Protein AF-A0A9D8T4I6-F1 (afdb_monomer)

Sequence (131 aa):
MQDLEIYDCHIHLMPRNTEGPEIFRSKAKESGVSGGIIFSMPPETTVKWRGIEPMQWKDRVTNVLDFCSKLENFYPFLWIDPTLPNAVEQVEYAKNAGIKGFKVICNRYMPVEGLTAYRKMAELDMPLLFH

Nearest PDB structures (foldseek):
  8kdq-assembly1_A  TM=6.340E-01  e=5.758E-04  synthetic construct
  4ybr-assembly1_B  TM=4.139E-01  e=2.222E-02  Mycobacterium tuberculosis H37Rv
  7r8z-assembly1_A-2  TM=3.333E-01  e=1.473E-01  synthetic construct
  4yp7-assembly1_C-2  TM=3.789E-01  e=1.043E+00  Methanothermobacter thermautotrophicus str. Delta H
  5xq2-assembly1_A  TM=2.887E-01  e=3.844E+00  Thermus thermophilus HB27

pLDDT: mean 93.58, std 8.51, range [51.75, 98.81]

Mean predicted aligned error: 3.64 Å

Structure (mmCIF, N/CA/C/O backbone):
data_AF-A0A9D8T4I6-F1
#
_entry.id   AF-A0A9D8T4I6-F1
#
loop_
_atom_site.group_PDB
_atom_site.id
_atom_site.type_symbol
_atom_site.label_atom_id
_atom_site.label_alt_id
_atom_site.label_comp_id
_atom_site.label_asym_id
_atom_site.label_entity_id
_atom_site.label_seq_id
_atom_site.pdbx_PDB_ins_code
_atom_site.Cartn_x
_atom_site.Cartn_y
_atom_site.Cartn_z
_atom_site.occupancy
_atom_site.B_iso_or_equiv
_atom_site.auth_seq_id
_atom_site.auth_comp_id
_atom_site.auth_asym_id
_atom_site.auth_atom_id
_atom_site.pdbx_PDB_model_num
ATOM 1 N N . MET A 1 1 ? -29.830 -1.688 19.945 1.00 51.75 1 MET A N 1
ATOM 2 C CA . MET A 1 1 ? -29.224 -1.892 18.615 1.00 51.75 1 MET A CA 1
ATOM 3 C C . MET A 1 1 ? -27.730 -1.944 18.843 1.00 51.75 1 MET A C 1
ATOM 5 O O . MET A 1 1 ? -27.246 -1.074 19.549 1.00 51.75 1 MET A O 1
ATOM 9 N N . GLN A 1 2 ? -27.040 -2.989 18.386 1.00 55.25 2 GLN A N 1
ATOM 10 C CA . GLN A 1 2 ? -25.580 -2.923 18.291 1.00 55.25 2 GLN A CA 1
ATOM 11 C C . GLN A 1 2 ? -25.254 -1.874 17.231 1.00 55.25 2 GLN A C 1
ATOM 13 O O . GLN A 1 2 ? -25.853 -1.912 16.154 1.00 55.25 2 GLN A O 1
ATOM 18 N N . ASP A 1 3 ? -24.373 -0.933 17.558 1.00 71.75 3 ASP A N 1
ATOM 19 C CA . ASP A 1 3 ? -23.826 -0.021 16.561 1.00 71.75 3 ASP A CA 1
ATOM 20 C C . ASP A 1 3 ? -23.129 -0.869 15.491 1.00 71.75 3 ASP A C 1
ATOM 22 O O . ASP A 1 3 ? -22.324 -1.749 15.803 1.00 71.75 3 ASP A O 1
ATOM 26 N N . LEU A 1 4 ? -23.524 -0.683 14.233 1.00 80.38 4 LEU A N 1
ATOM 27 C CA .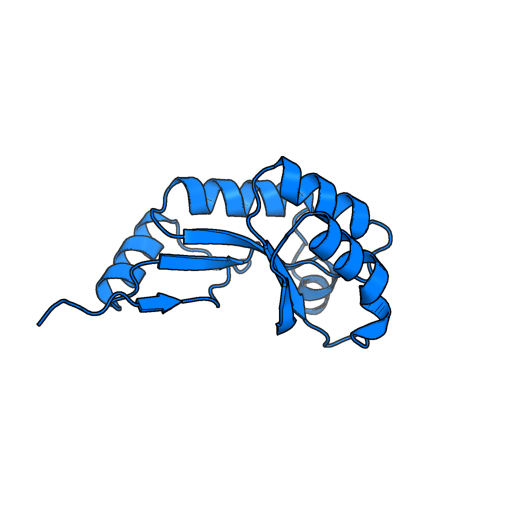 LEU A 1 4 ? -22.984 -1.449 13.119 1.00 80.38 4 LEU A CA 1
ATOM 28 C C . LEU A 1 4 ? -21.573 -0.928 12.833 1.00 80.38 4 LEU A C 1
ATOM 30 O O . LEU A 1 4 ? -21.412 0.243 12.498 1.00 80.38 4 LEU A O 1
ATOM 34 N N . GLU A 1 5 ? -20.554 -1.773 12.984 1.00 87.69 5 GLU A N 1
ATOM 35 C CA . GLU A 1 5 ? -19.180 -1.378 12.669 1.00 87.69 5 GLU A CA 1
ATOM 36 C C . GLU A 1 5 ? -19.012 -1.195 11.154 1.00 87.69 5 GLU A C 1
ATOM 38 O O . GLU A 1 5 ? -19.227 -2.129 10.377 1.00 87.69 5 GLU A O 1
ATOM 43 N N . ILE A 1 6 ? -18.616 0.007 10.726 1.00 95.31 6 ILE A N 1
ATOM 44 C CA . ILE A 1 6 ? -18.350 0.316 9.316 1.00 95.31 6 ILE A CA 1
ATOM 45 C C . ILE A 1 6 ? -16.844 0.252 9.067 1.00 95.31 6 ILE A C 1
ATOM 47 O O . ILE A 1 6 ? -16.068 0.924 9.745 1.00 95.31 6 ILE A O 1
ATOM 51 N N . TYR A 1 7 ? -16.436 -0.510 8.051 1.00 96.56 7 TYR A N 1
ATOM 52 C CA . TYR A 1 7 ? -15.054 -0.562 7.574 1.00 96.56 7 TYR A CA 1
ATOM 53 C C . TYR A 1 7 ? -14.962 0.032 6.168 1.00 96.56 7 TYR A C 1
ATOM 55 O O . TYR A 1 7 ? -15.617 -0.454 5.245 1.00 96.56 7 TYR A O 1
ATOM 63 N N . ASP A 1 8 ? -14.132 1.061 5.993 1.00 97.06 8 ASP A N 1
ATOM 64 C CA . ASP A 1 8 ? -13.905 1.694 4.691 1.00 97.06 8 ASP A CA 1
ATOM 65 C C . ASP A 1 8 ? -12.660 1.104 4.012 1.00 97.06 8 ASP A C 1
ATOM 67 O O . ASP A 1 8 ? -11.532 1.217 4.489 1.00 97.06 8 ASP A O 1
ATOM 71 N N . CYS A 1 9 ? -12.859 0.455 2.868 1.00 96.25 9 CYS A N 1
ATOM 72 C CA . CYS A 1 9 ? -11.789 -0.185 2.108 1.00 96.25 9 CYS A CA 1
ATOM 73 C C . CYS A 1 9 ? -11.052 0.756 1.134 1.00 96.25 9 CYS A C 1
ATOM 75 O O . CYS A 1 9 ? -10.235 0.275 0.346 1.00 96.25 9 CYS A O 1
ATOM 77 N N . HIS A 1 10 ? -11.331 2.067 1.144 1.00 97.06 10 HIS A N 1
ATOM 78 C CA . HIS A 1 10 ? -10.837 3.003 0.135 1.00 97.06 10 HIS A CA 1
ATOM 79 C C . HIS A 1 10 ? -10.426 4.376 0.704 1.00 97.06 10 HIS A C 1
ATOM 81 O O . HIS A 1 10 ? -10.982 5.411 0.338 1.00 97.06 10 HIS A O 1
ATOM 87 N N . ILE A 1 11 ? -9.360 4.412 1.508 1.00 96.75 11 ILE A N 1
ATOM 88 C CA . ILE A 1 11 ? -8.835 5.650 2.108 1.00 96.75 11 ILE A CA 1
ATOM 89 C C . ILE A 1 11 ? -7.460 5.985 1.522 1.00 96.75 11 ILE A C 1
ATOM 91 O O . ILE A 1 11 ? -6.582 5.128 1.449 1.00 96.75 11 ILE A O 1
ATOM 95 N N . H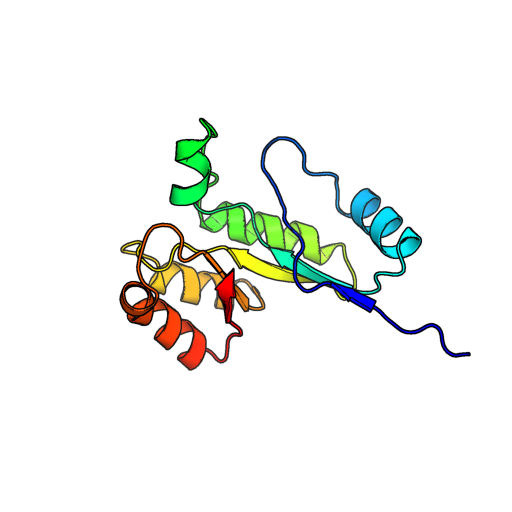IS A 1 12 ? -7.246 7.238 1.111 1.00 94.19 12 HIS A N 1
ATOM 96 C CA . HIS A 1 12 ? -5.990 7.680 0.489 1.00 94.19 12 HIS A CA 1
ATOM 97 C C . HIS A 1 12 ? -5.162 8.5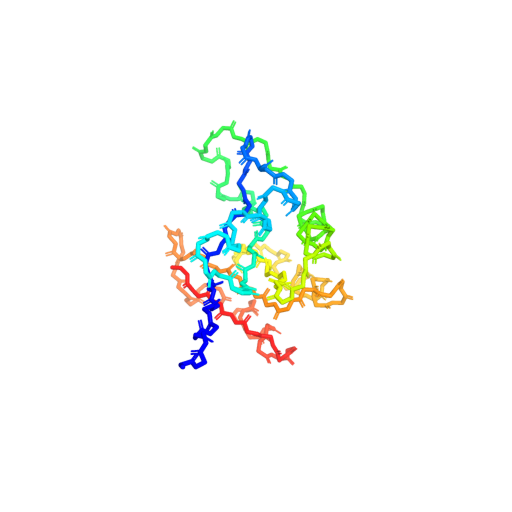77 1.400 1.00 94.19 12 HIS A C 1
ATOM 99 O O . HIS A 1 12 ? -5.652 9.597 1.882 1.00 94.19 12 HIS A O 1
ATOM 105 N N . LEU A 1 13 ? -3.867 8.281 1.499 1.00 93.25 13 LEU A N 1
ATOM 106 C CA . LEU A 1 13 ? -2.862 9.294 1.810 1.00 93.25 13 LEU A CA 1
ATOM 107 C C . LEU A 1 13 ? -2.472 10.022 0.519 1.00 93.25 13 LEU A C 1
ATOM 109 O O . LEU A 1 13 ? -2.122 9.392 -0.481 1.00 93.25 13 LEU A O 1
ATOM 113 N N . MET A 1 14 ? -2.528 11.356 0.533 1.00 89.12 14 MET A N 1
ATOM 114 C CA . MET A 1 14 ? -2.251 12.185 -0.643 1.00 89.12 14 MET A CA 1
ATOM 115 C C . MET A 1 14 ? -1.180 13.243 -0.356 1.00 89.12 14 MET A C 1
ATOM 117 O O . MET A 1 14 ? -1.185 13.858 0.716 1.00 89.12 14 MET A O 1
ATOM 121 N N . PRO A 1 15 ? -0.288 13.534 -1.324 1.00 82.94 15 PRO A N 1
ATOM 122 C CA . PRO A 1 15 ? 0.711 14.580 -1.154 1.00 82.94 15 PRO A CA 1
ATOM 123 C C . PRO A 1 15 ? 0.081 15.944 -0.833 1.00 82.94 15 PRO A C 1
ATOM 125 O O . PRO A 1 15 ? -1.010 16.262 -1.303 1.00 82.94 15 PRO A O 1
ATOM 128 N N . ARG A 1 16 ? 0.823 16.776 -0.092 1.00 75.25 16 ARG A N 1
ATOM 129 C CA . ARG A 1 16 ? 0.507 18.175 0.271 1.00 75.25 16 ARG A CA 1
ATOM 130 C C . ARG A 1 16 ? -0.638 18.400 1.268 1.00 75.25 16 ARG A C 1
ATOM 132 O O . ARG A 1 16 ? -0.628 19.456 1.878 1.00 75.25 16 ARG A O 1
ATOM 139 N N . ASN A 1 17 ? -1.543 17.442 1.490 1.00 68.62 17 ASN A N 1
ATOM 140 C CA . ASN A 1 17 ? -2.694 17.589 2.400 1.00 68.62 17 ASN A CA 1
ATOM 141 C C . ASN A 1 17 ? -2.962 16.313 3.224 1.00 68.62 17 ASN A C 1
ATOM 143 O O . ASN A 1 17 ? -4.073 15.789 3.221 1.00 68.62 17 ASN A O 1
ATOM 147 N N . THR A 1 18 ? -1.948 15.778 3.908 1.00 79.00 18 THR A N 1
ATOM 148 C CA . THR A 1 18 ? -2.148 14.634 4.815 1.00 79.00 18 THR A CA 1
ATOM 149 C C . THR A 1 18 ? -2.264 15.126 6.251 1.00 79.00 18 THR A C 1
ATOM 151 O O . THR A 1 18 ? -1.304 15.648 6.815 1.00 79.00 18 THR A O 1
ATOM 154 N N . GLU A 1 19 ? -3.447 14.962 6.835 1.00 90.19 19 GLU A N 1
ATOM 155 C CA . GLU A 1 19 ? -3.647 15.131 8.272 1.00 90.19 19 GLU A CA 1
ATOM 156 C C . GLU A 1 19 ? -2.938 14.008 9.034 1.00 90.19 19 GLU A C 1
ATOM 158 O O . GLU A 1 19 ? -2.789 12.899 8.524 1.00 90.19 19 GLU A O 1
ATOM 163 N N . GLY A 1 20 ? -2.493 14.285 10.261 1.00 94.25 20 GLY A N 1
ATOM 164 C CA . GLY A 1 20 ? -1.887 13.260 11.108 1.00 94.25 20 GLY A CA 1
ATOM 165 C C . GLY A 1 20 ? -2.893 12.171 11.522 1.00 94.25 20 GLY A C 1
ATOM 166 O O . GLY A 1 20 ? -4.101 12.422 11.532 1.00 94.25 20 GLY A O 1
ATOM 167 N N . PRO A 1 21 ? -2.412 10.982 11.926 1.00 95.94 21 PRO A N 1
ATOM 168 C CA . PRO A 1 21 ? -3.268 9.841 12.256 1.00 95.94 21 PRO A CA 1
ATOM 169 C C . PRO A 1 21 ? -4.263 10.132 13.387 1.00 95.94 21 PRO A C 1
ATOM 171 O O . PRO A 1 21 ? -5.395 9.672 13.317 1.00 95.94 21 PRO A O 1
ATOM 174 N N . GLU A 1 22 ? -3.915 10.966 14.370 1.00 95.88 22 GLU A N 1
ATOM 175 C CA . GLU A 1 22 ? -4.853 11.346 15.441 1.00 95.88 22 GLU A CA 1
ATOM 176 C C . GLU A 1 22 ? -6.057 12.148 14.927 1.00 95.88 22 GLU A C 1
ATOM 178 O O . GLU A 1 22 ? -7.198 11.893 15.314 1.00 95.88 22 GLU A O 1
ATOM 183 N N . ILE A 1 23 ? -5.820 13.093 14.009 1.00 96.44 23 ILE A N 1
ATOM 184 C CA . ILE A 1 23 ? -6.892 13.893 13.398 1.00 96.44 23 ILE A CA 1
ATOM 185 C C . ILE A 1 23 ? -7.769 12.986 12.533 1.00 96.44 23 ILE A C 1
ATOM 187 O O . ILE A 1 23 ? -8.996 13.029 12.633 1.00 96.44 23 ILE A O 1
ATOM 191 N N . PHE A 1 24 ? -7.139 12.121 11.732 1.00 96.62 24 PHE A N 1
ATOM 192 C CA . PHE A 1 24 ? -7.839 11.120 10.935 1.00 96.62 24 PHE A CA 1
ATOM 193 C C . PHE A 1 24 ? -8.719 10.214 11.810 1.00 96.62 24 PHE A C 1
ATOM 195 O O . PHE A 1 24 ? -9.897 10.035 11.510 1.00 96.62 24 PHE A O 1
ATOM 202 N N . ARG A 1 25 ? -8.186 9.702 12.928 1.00 95.94 25 ARG A N 1
ATOM 203 C CA . ARG A 1 25 ? -8.910 8.835 13.867 1.00 95.94 25 ARG A CA 1
ATOM 204 C C . ARG A 1 25 ? -10.146 9.518 14.446 1.00 95.94 25 ARG A C 1
ATOM 206 O O . ARG A 1 25 ? -11.194 8.878 14.527 1.00 95.94 25 ARG A O 1
ATOM 213 N N . SER A 1 26 ? -10.044 10.796 14.827 1.00 96.06 26 SER A N 1
ATOM 214 C CA . SER A 1 26 ? -11.199 11.563 15.321 1.00 96.06 26 SER A CA 1
ATOM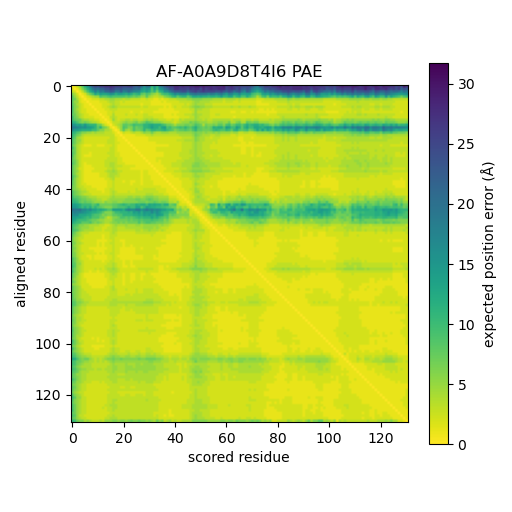 215 C C . SER A 1 26 ? -12.302 11.620 14.269 1.00 96.06 26 SER A C 1
ATOM 217 O O . SER A 1 26 ? -13.438 11.244 14.544 1.00 96.06 26 SER A O 1
ATOM 219 N N . LYS A 1 27 ? -11.950 11.985 13.031 1.00 95.88 27 LYS A N 1
ATOM 220 C CA . LYS A 1 27 ? -12.910 12.104 11.927 1.00 95.88 27 LYS A CA 1
ATOM 221 C C . LYS A 1 27 ? -13.521 10.772 11.510 1.00 95.88 27 LYS A C 1
ATOM 223 O O . LYS A 1 27 ? -14.717 10.718 11.232 1.00 95.88 27 LYS A O 1
ATOM 228 N N . ALA A 1 28 ? -12.725 9.702 11.478 1.00 95.44 28 ALA A N 1
ATOM 229 C CA . ALA A 1 28 ? -13.216 8.356 11.203 1.00 95.44 28 ALA A CA 1
ATOM 230 C C . ALA A 1 28 ? -14.274 7.957 12.242 1.00 95.44 28 ALA A C 1
ATOM 232 O O . ALA A 1 28 ? -15.389 7.592 11.873 1.00 95.44 28 ALA A O 1
ATOM 233 N N . LYS A 1 29 ? -13.974 8.158 13.533 1.00 94.25 29 LYS A N 1
ATOM 234 C CA . LYS A 1 29 ? -14.910 7.891 14.631 1.00 94.25 29 LYS A CA 1
ATOM 235 C C . LYS A 1 29 ? -16.182 8.740 14.538 1.00 94.25 29 LYS A C 1
ATOM 237 O O . LYS A 1 29 ? -17.275 8.203 14.681 1.00 94.25 29 LYS A O 1
ATOM 242 N N . GLU A 1 30 ? -16.054 10.043 14.288 1.00 95.50 30 GLU A N 1
ATOM 243 C CA . GLU A 1 30 ? -17.192 10.961 14.100 1.00 95.50 30 GLU A CA 1
ATOM 244 C C . GLU A 1 30 ? -18.081 10.557 12.914 1.00 95.50 30 GLU A C 1
ATOM 246 O O . GLU A 1 30 ? -19.289 10.776 12.944 1.00 95.50 30 GLU A O 1
ATOM 251 N N . SER A 1 31 ? -17.492 9.920 11.900 1.00 94.12 31 SER A N 1
ATOM 252 C CA . SER A 1 31 ? -18.192 9.418 10.713 1.00 94.12 31 SER A CA 1
ATOM 253 C C . SER A 1 31 ? -18.740 7.992 10.880 1.00 94.12 31 SER A C 1
ATOM 255 O O . SER A 1 31 ? -19.315 7.452 9.938 1.00 94.12 31 SER A O 1
ATOM 257 N N . GLY A 1 32 ? -18.549 7.358 12.044 1.00 94.62 32 GLY A N 1
ATOM 258 C CA . GLY A 1 32 ? -18.955 5.971 12.301 1.00 94.62 32 GLY A CA 1
ATOM 259 C C . GLY A 1 32 ? -18.064 4.905 11.650 1.00 94.62 32 GLY A C 1
ATOM 260 O O . GLY A 1 32 ? -18.448 3.741 11.618 1.00 94.62 32 GLY A O 1
ATOM 261 N N . VAL A 1 33 ? -16.887 5.277 11.135 1.00 96.31 33 VAL A N 1
ATOM 262 C CA . VAL A 1 33 ? -15.915 4.348 10.541 1.00 96.31 33 VAL A CA 1
ATOM 263 C C . VAL A 1 33 ? -15.018 3.779 11.641 1.00 96.31 33 VAL A C 1
ATOM 265 O O . VAL A 1 33 ? -14.236 4.500 12.263 1.00 96.31 33 VAL A O 1
ATOM 268 N N . SER A 1 34 ? -15.119 2.471 11.858 1.00 95.69 34 SER A N 1
ATOM 269 C CA . SER A 1 34 ? -14.410 1.727 12.906 1.00 95.69 34 SER A CA 1
ATOM 270 C C . SER A 1 34 ? -13.040 1.207 12.468 1.00 95.69 34 SER A C 1
ATOM 272 O O . SER A 1 34 ? -12.232 0.826 13.312 1.00 95.69 34 SER A O 1
ATOM 274 N N . GLY A 1 35 ? -12.773 1.173 11.163 1.00 97.06 35 GLY A N 1
ATOM 275 C CA . GLY A 1 35 ? -11.540 0.636 10.603 1.00 97.06 35 GLY A CA 1
ATOM 276 C C . GLY A 1 35 ? -11.524 0.710 9.084 1.00 97.06 35 GLY A C 1
ATOM 277 O O . GLY A 1 35 ? -12.426 1.276 8.459 1.00 97.06 35 GLY A O 1
ATOM 278 N N . GLY A 1 36 ? -10.500 0.130 8.465 1.00 97.62 36 GLY A N 1
ATOM 279 C CA . GLY A 1 36 ? -10.412 0.165 7.015 1.00 97.62 36 GLY A CA 1
ATOM 280 C C . GLY A 1 36 ? -9.050 -0.122 6.417 1.00 97.62 36 GLY A C 1
ATOM 281 O O . GLY A 1 36 ? -8.139 -0.640 7.060 1.00 97.62 36 GLY A O 1
ATOM 282 N N . ILE A 1 37 ? -8.923 0.242 5.148 1.00 98.50 37 ILE A N 1
ATOM 283 C CA . ILE A 1 37 ? -7.692 0.126 4.378 1.00 98.50 37 ILE A CA 1
ATOM 284 C C . ILE A 1 37 ? -7.188 1.527 4.064 1.00 98.50 37 ILE A C 1
ATOM 286 O O . ILE A 1 37 ? -7.889 2.318 3.434 1.00 98.50 37 ILE A O 1
ATOM 290 N N . ILE A 1 38 ? -5.949 1.802 4.462 1.00 98.31 38 ILE A N 1
ATOM 291 C CA . ILE A 1 38 ? -5.261 3.048 4.137 1.00 98.31 38 ILE A CA 1
ATOM 292 C C . ILE A 1 38 ? -4.226 2.753 3.062 1.00 98.31 38 ILE A C 1
ATOM 294 O O . ILE A 1 38 ? -3.292 1.971 3.259 1.00 98.31 38 ILE A O 1
ATOM 298 N N . PHE A 1 39 ? -4.395 3.389 1.909 1.00 98.12 39 PHE A N 1
ATOM 299 C CA . PHE A 1 39 ? -3.436 3.316 0.824 1.00 98.12 39 PHE A CA 1
ATOM 300 C C . PHE A 1 39 ? -2.239 4.213 1.107 1.00 98.12 39 PHE A C 1
ATOM 302 O O . PHE A 1 39 ? -2.376 5.359 1.538 1.00 98.12 39 PHE A O 1
ATOM 309 N N . SER A 1 40 ? -1.052 3.694 0.805 1.00 97.50 40 SER A N 1
ATOM 310 C CA . SER A 1 40 ? 0.173 4.479 0.777 1.00 97.50 40 SER A CA 1
ATOM 311 C C . SER A 1 40 ? 0.049 5.681 -0.150 1.00 97.50 40 SER A C 1
ATOM 313 O O . SER A 1 40 ? -0.771 5.698 -1.072 1.00 97.50 40 SER A O 1
ATOM 315 N N . MET A 1 41 ? 0.998 6.607 -0.017 1.00 95.44 41 MET A N 1
ATOM 316 C CA . MET A 1 41 ? 1.230 7.619 -1.042 1.00 95.44 41 MET A CA 1
ATOM 317 C C . MET A 1 41 ? 1.295 6.982 -2.449 1.00 95.44 41 MET A C 1
ATOM 319 O O . MET A 1 41 ? 1.821 5.869 -2.599 1.00 95.44 41 MET A O 1
ATOM 323 N N . PRO A 1 42 ? 0.776 7.662 -3.483 1.00 93.88 42 PRO A N 1
ATOM 324 C CA . PRO A 1 42 ? 0.749 7.167 -4.861 1.00 93.88 42 PRO A CA 1
ATOM 325 C C . PRO A 1 42 ? 2.141 6.818 -5.427 1.00 93.88 42 PRO A C 1
ATOM 327 O O . PRO A 1 42 ? 3.137 7.420 -5.015 1.00 93.88 42 PRO A O 1
ATOM 330 N N . PRO A 1 43 ? 2.236 5.879 -6.392 1.00 93.12 43 PRO A N 1
ATOM 331 C CA . PRO A 1 43 ? 3.482 5.584 -7.092 1.00 93.12 43 PRO A CA 1
ATOM 332 C C . PRO A 1 43 ? 3.911 6.766 -7.965 1.00 93.12 43 PRO A C 1
ATOM 334 O O . PRO A 1 43 ? 3.102 7.625 -8.332 1.00 93.12 43 PRO A O 1
ATOM 337 N N . GLU A 1 44 ? 5.193 6.792 -8.331 1.00 90.00 44 GLU A N 1
ATOM 338 C CA . GLU A 1 44 ? 5.772 7.898 -9.098 1.00 90.00 44 GLU A CA 1
ATOM 339 C C . GLU A 1 44 ? 5.053 8.166 -10.420 1.00 90.00 44 GLU A C 1
ATOM 341 O O . GLU A 1 44 ? 4.862 9.320 -10.814 1.00 90.00 44 GLU A O 1
ATOM 346 N N . THR A 1 45 ? 4.596 7.104 -11.075 1.00 85.88 45 THR A N 1
ATOM 347 C CA . THR A 1 45 ? 3.860 7.191 -12.324 1.00 85.88 45 THR A CA 1
ATOM 348 C C . THR A 1 45 ? 2.590 8.002 -12.118 1.00 85.88 45 THR A C 1
ATOM 350 O O . THR A 1 45 ? 2.319 8.885 -12.920 1.00 85.88 45 THR A O 1
ATOM 353 N N . THR A 1 46 ? 1.860 7.847 -11.017 1.00 83.81 46 THR A N 1
ATOM 354 C CA . THR A 1 46 ? 0.657 8.643 -10.735 1.00 83.81 46 THR A CA 1
ATOM 355 C C . THR A 1 46 ? 0.960 10.130 -10.500 1.00 83.81 46 THR A C 1
ATOM 357 O O . THR A 1 46 ? 0.264 10.985 -11.052 1.00 83.81 46 THR A O 1
ATOM 360 N N . VAL A 1 47 ? 1.974 10.469 -9.696 1.00 78.81 47 VAL A N 1
ATOM 361 C CA . VAL A 1 47 ? 2.197 11.857 -9.227 1.00 78.81 47 VAL A CA 1
ATOM 362 C C . VAL A 1 47 ? 2.969 12.753 -10.184 1.00 78.81 47 VAL A C 1
ATOM 364 O O . VAL A 1 47 ? 2.716 13.958 -10.187 1.00 78.81 47 VAL A O 1
ATOM 367 N N . LYS A 1 48 ? 3.843 12.201 -11.039 1.00 74.62 48 LYS A N 1
ATOM 368 C CA . LYS A 1 48 ? 4.619 12.999 -12.009 1.00 74.62 48 LYS A CA 1
ATOM 369 C C . LYS A 1 48 ? 3.718 13.844 -12.919 1.00 74.62 48 LYS A C 1
ATOM 371 O O . LYS A 1 48 ? 4.035 14.988 -13.222 1.00 74.62 48 LYS A O 1
ATOM 376 N N . TRP A 1 49 ? 2.530 13.343 -13.251 1.00 64.44 49 TRP A N 1
ATOM 377 C CA . TRP A 1 49 ? 1.541 14.060 -14.071 1.00 64.44 49 TRP A CA 1
ATOM 378 C C . TRP A 1 49 ? 0.889 15.252 -13.371 1.00 64.44 49 TRP A C 1
ATOM 380 O O . TRP A 1 49 ? 0.222 16.052 -14.015 1.00 64.44 49 TRP A O 1
ATOM 390 N N . ARG A 1 50 ? 1.070 15.370 -12.054 1.00 70.00 50 ARG A N 1
ATOM 391 C CA . ARG A 1 50 ? 0.546 16.461 -11.229 1.00 70.00 50 ARG A CA 1
ATOM 392 C C . ARG A 1 50 ? 1.633 17.457 -10.805 1.00 70.00 50 ARG A C 1
ATOM 394 O O . ARG A 1 50 ? 1.342 18.331 -9.996 1.00 70.00 50 ARG A O 1
ATOM 401 N N . GLY A 1 51 ? 2.870 17.323 -11.303 1.00 77.56 51 GLY A N 1
ATOM 402 C CA . GLY A 1 51 ? 3.992 18.192 -10.912 1.00 77.56 51 GLY A CA 1
ATOM 403 C C . GLY A 1 51 ? 4.376 18.049 -9.434 1.00 77.56 51 GLY A C 1
ATOM 404 O O . GLY A 1 51 ? 4.740 19.023 -8.775 1.00 77.56 51 GLY A O 1
ATOM 405 N N . ILE A 1 52 ? 4.205 16.847 -8.881 1.00 82.44 52 ILE A N 1
ATOM 406 C CA . ILE A 1 52 ? 4.527 16.529 -7.490 1.00 82.44 52 ILE A CA 1
ATOM 407 C C . ILE A 1 52 ? 5.739 15.605 -7.487 1.00 82.44 52 ILE A C 1
ATOM 409 O O . ILE A 1 52 ? 5.727 14.574 -8.163 1.00 82.44 52 ILE A O 1
ATOM 413 N N . GLU A 1 53 ? 6.750 15.965 -6.696 1.00 84.19 53 GLU A N 1
ATOM 414 C CA . GLU A 1 53 ? 7.920 15.118 -6.484 1.00 84.19 53 GLU A CA 1
ATOM 415 C C . GLU A 1 53 ? 7.504 13.785 -5.845 1.00 84.19 53 GLU A C 1
ATOM 417 O O . GLU A 1 53 ? 6.831 13.781 -4.805 1.00 84.19 53 GLU A O 1
ATOM 422 N N . PRO A 1 54 ? 7.850 12.643 -6.463 1.00 85.38 54 PRO A N 1
ATOM 423 C CA . PRO A 1 54 ? 7.469 11.346 -5.944 1.00 85.38 54 PRO A CA 1
ATOM 424 C C . PRO A 1 54 ? 8.285 10.973 -4.709 1.00 85.38 54 PRO A C 1
ATOM 426 O O . PRO A 1 54 ? 9.506 11.103 -4.673 1.00 85.38 54 PRO A O 1
ATOM 429 N N . MET A 1 55 ? 7.600 10.411 -3.717 1.00 90.81 55 MET A N 1
ATOM 430 C CA . MET A 1 55 ? 8.255 9.724 -2.609 1.00 90.81 55 MET A CA 1
ATOM 431 C C . MET A 1 55 ? 8.852 8.400 -3.107 1.00 90.81 55 MET A C 1
ATOM 433 O O . MET A 1 55 ? 8.200 7.662 -3.855 1.00 90.81 55 MET A O 1
ATOM 437 N N . GLN A 1 56 ? 10.075 8.081 -2.677 1.00 92.75 56 GLN A N 1
ATOM 438 C CA . GLN A 1 56 ? 10.717 6.811 -3.017 1.00 92.75 56 GLN A CA 1
ATOM 439 C C . GLN A 1 56 ? 9.893 5.638 -2.487 1.00 92.75 56 GLN A C 1
ATOM 441 O O . GLN A 1 56 ? 9.275 5.712 -1.428 1.00 92.75 56 GLN A O 1
ATOM 446 N N . TRP A 1 57 ? 9.856 4.529 -3.225 1.00 93.44 57 TRP A N 1
ATOM 447 C CA . TRP A 1 57 ? 8.906 3.450 -2.944 1.00 93.44 57 TRP A CA 1
ATOM 448 C C . TRP A 1 57 ? 9.078 2.811 -1.555 1.00 93.44 57 TRP A C 1
ATOM 450 O O . TRP A 1 57 ? 8.071 2.482 -0.933 1.00 93.44 57 TRP A O 1
ATOM 460 N N . LYS A 1 58 ? 10.311 2.707 -1.035 1.00 97.25 58 LYS A N 1
ATOM 461 C CA . LYS A 1 58 ? 10.566 2.241 0.342 1.00 97.25 58 LYS A CA 1
ATOM 462 C C . LYS A 1 58 ? 10.023 3.223 1.378 1.00 97.25 58 LYS A C 1
ATOM 464 O O . LYS A 1 58 ? 9.384 2.803 2.336 1.00 97.25 58 LYS A O 1
ATOM 469 N N . ASP A 1 59 ? 10.185 4.520 1.141 1.00 97.12 59 ASP A N 1
ATOM 470 C CA . ASP A 1 59 ? 9.651 5.557 2.026 1.00 97.12 59 ASP A CA 1
ATOM 471 C C . ASP A 1 59 ? 8.117 5.559 2.023 1.00 97.12 59 ASP A C 1
ATOM 473 O O . ASP A 1 59 ? 7.512 5.762 3.070 1.00 97.12 59 ASP A O 1
ATOM 477 N N . ARG A 1 60 ? 7.467 5.241 0.889 1.00 96.94 60 ARG A N 1
ATOM 478 C CA . ARG A 1 60 ? 5.999 5.073 0.822 1.00 96.94 60 ARG A CA 1
ATOM 479 C C . ARG A 1 60 ? 5.515 3.914 1.692 1.00 96.94 60 ARG A C 1
ATOM 481 O O . ARG A 1 60 ? 4.476 4.040 2.338 1.00 96.94 60 ARG A O 1
ATOM 488 N N . VAL A 1 61 ? 6.265 2.809 1.716 1.00 98.50 61 VAL A N 1
ATOM 489 C CA . VAL A 1 61 ? 6.000 1.657 2.592 1.00 98.50 61 VAL A CA 1
ATOM 490 C C . VAL A 1 61 ? 6.157 2.064 4.057 1.00 98.50 61 VAL A C 1
ATOM 492 O O . VAL A 1 61 ? 5.217 1.904 4.830 1.00 98.50 61 VAL A O 1
ATOM 495 N N . THR A 1 62 ? 7.290 2.664 4.431 1.00 98.31 62 THR A N 1
ATOM 496 C CA . THR A 1 62 ? 7.530 3.144 5.802 1.00 98.31 62 THR A CA 1
ATOM 497 C C . THR A 1 62 ? 6.467 4.148 6.247 1.00 98.31 62 THR A C 1
ATOM 499 O O . THR A 1 62 ? 5.964 4.059 7.362 1.00 98.31 62 THR A O 1
ATOM 502 N N . ASN A 1 63 ? 6.074 5.072 5.368 1.00 97.44 63 ASN A N 1
ATOM 503 C CA . ASN A 1 63 ? 5.091 6.108 5.663 1.00 97.44 63 ASN A CA 1
ATOM 504 C C . ASN A 1 63 ? 3.713 5.530 6.008 1.00 97.44 63 ASN A C 1
ATOM 506 O O . ASN A 1 63 ? 3.142 5.907 7.028 1.00 97.44 63 ASN A O 1
ATOM 510 N N . VAL A 1 64 ? 3.182 4.609 5.197 1.00 98.19 64 VAL A N 1
ATOM 511 C CA . VAL A 1 64 ? 1.855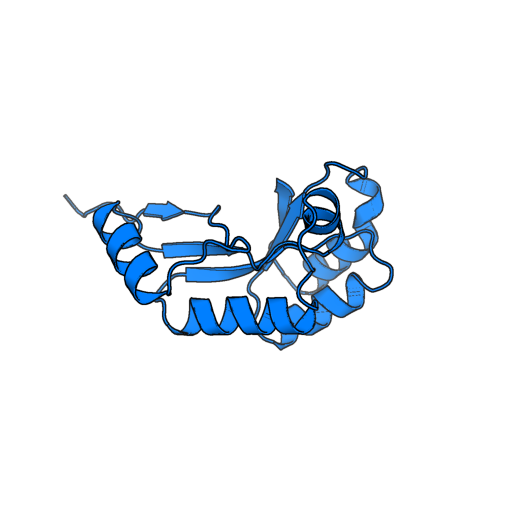 4.031 5.469 1.00 98.19 64 VAL A CA 1
ATOM 512 C C . VAL A 1 64 ? 1.872 3.106 6.688 1.00 98.19 64 VAL A C 1
ATOM 514 O O . VAL A 1 64 ? 0.898 3.070 7.438 1.00 98.19 64 VAL A O 1
ATOM 517 N N . LEU A 1 65 ? 2.987 2.406 6.929 1.00 98.62 65 LEU A N 1
ATOM 518 C CA . LEU A 1 65 ? 3.177 1.589 8.129 1.00 98.62 65 LEU A CA 1
ATOM 519 C C . LEU A 1 65 ? 3.207 2.452 9.395 1.00 98.62 65 LEU A C 1
ATOM 521 O O . LEU A 1 65 ? 2.497 2.146 10.348 1.00 98.62 65 LEU A O 1
ATOM 525 N N . ASP A 1 66 ? 3.979 3.542 9.397 1.00 98.06 66 ASP A N 1
ATOM 526 C CA . ASP A 1 66 ? 4.049 4.480 10.524 1.00 98.06 66 ASP A CA 1
ATOM 527 C C . ASP A 1 66 ? 2.717 5.209 10.765 1.00 98.06 66 ASP A C 1
ATOM 529 O O . ASP A 1 66 ? 2.370 5.532 11.903 1.00 98.06 66 ASP A O 1
ATOM 533 N N . PHE A 1 67 ? 1.948 5.461 9.706 1.00 97.88 67 PHE A N 1
ATOM 534 C CA . PHE A 1 67 ? 0.610 6.026 9.836 1.00 97.88 67 PHE A CA 1
ATOM 535 C C . PHE A 1 67 ? -0.350 5.033 10.503 1.00 97.88 67 PHE A C 1
ATOM 537 O O . PHE A 1 67 ? -1.011 5.375 11.481 1.00 97.88 67 PHE A O 1
ATOM 544 N N . CYS A 1 68 ? -0.394 3.791 10.009 1.00 98.25 68 CYS A N 1
ATOM 545 C CA . CYS A 1 68 ? -1.303 2.763 10.518 1.00 98.25 68 CYS A CA 1
ATOM 546 C C . CYS A 1 68 ? -0.895 2.223 11.895 1.00 98.25 68 CYS A C 1
ATOM 548 O O . CYS A 1 68 ? -1.760 1.782 12.637 1.00 98.25 68 CYS A O 1
ATOM 550 N N . SER A 1 69 ? 0.383 2.280 12.287 1.00 97.69 69 SER A N 1
ATOM 551 C CA . SER A 1 69 ? 0.831 1.809 13.612 1.00 97.69 69 SER A CA 1
ATOM 552 C C . SER A 1 69 ? 0.205 2.583 14.779 1.00 97.69 69 SER A C 1
ATOM 554 O O . SER A 1 69 ? 0.171 2.088 15.904 1.00 97.69 69 SER A O 1
ATOM 556 N N . LYS A 1 70 ? -0.308 3.788 14.504 1.00 97.25 70 LYS A N 1
ATOM 557 C CA . LYS A 1 70 ? -0.990 4.673 15.457 1.00 97.25 70 LYS A CA 1
ATOM 558 C C . LYS A 1 70 ? -2.517 4.507 15.429 1.00 97.25 70 LYS A C 1
ATOM 560 O O . LYS A 1 70 ? -3.226 5.235 16.116 1.00 97.25 70 LYS A O 1
ATOM 565 N N . LEU A 1 71 ? -3.031 3.578 14.621 1.00 97.06 71 LEU A N 1
ATOM 566 C CA . LEU A 1 71 ? -4.453 3.398 14.352 1.00 97.06 71 LEU A CA 1
ATOM 567 C C . LEU A 1 71 ? -4.870 1.946 14.594 1.00 97.06 71 LEU A C 1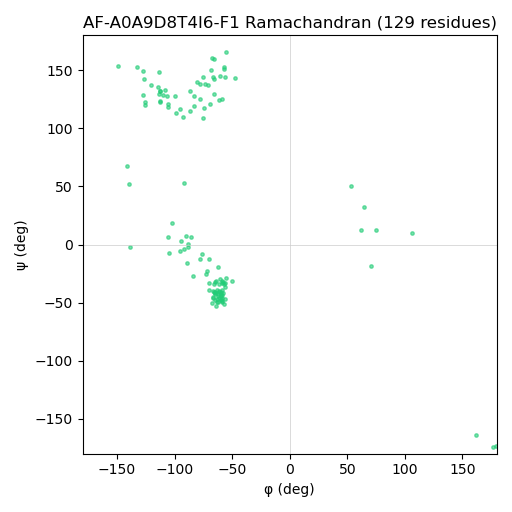
ATOM 569 O O . LEU A 1 71 ? -4.284 1.008 14.063 1.00 97.06 71 LEU A O 1
ATOM 573 N N . GLU A 1 72 ? -5.926 1.754 15.375 1.00 95.06 72 GLU A N 1
ATOM 574 C CA . GLU A 1 72 ? -6.533 0.438 15.570 1.00 95.06 72 GLU A CA 1
ATOM 575 C C . GLU A 1 72 ? -7.446 0.102 14.383 1.00 95.06 72 GLU A C 1
ATOM 577 O O . GLU A 1 72 ? -8.150 0.980 13.893 1.00 95.06 72 GLU A O 1
ATOM 582 N N . ASN A 1 73 ? -7.441 -1.152 13.917 1.00 96.50 73 ASN A N 1
ATOM 583 C CA . ASN A 1 73 ? -8.301 -1.652 12.829 1.00 96.50 73 ASN A CA 1
ATOM 584 C C . ASN A 1 73 ? -8.116 -0.989 11.446 1.00 96.50 73 ASN A C 1
ATOM 586 O O . ASN A 1 73 ? -8.920 -1.220 10.539 1.00 96.50 73 ASN A O 1
ATOM 590 N N . PHE A 1 74 ? -7.045 -0.215 11.245 1.00 98.25 74 PHE A N 1
ATOM 591 C CA . PHE A 1 74 ? -6.656 0.307 9.934 1.00 98.25 74 PHE A CA 1
ATOM 592 C C . PHE A 1 74 ? -5.428 -0.423 9.399 1.00 98.25 74 PHE A C 1
ATOM 594 O O . PHE A 1 74 ? -4.398 -0.530 10.067 1.00 98.25 74 PHE A O 1
ATOM 601 N N . TYR A 1 75 ? -5.535 -0.921 8.170 1.00 98.44 75 TYR A N 1
ATOM 602 C CA . TYR A 1 75 ? -4.534 -1.795 7.576 1.00 98.44 75 TYR A CA 1
ATOM 603 C C . TYR A 1 75 ? -3.821 -1.119 6.398 1.00 98.44 75 TYR A C 1
ATOM 605 O O . TYR A 1 75 ? -4.477 -0.580 5.502 1.00 98.44 75 TYR A O 1
ATOM 613 N N . PRO A 1 76 ? -2.479 -1.175 6.357 1.00 98.69 76 PRO A N 1
ATOM 614 C CA . PRO A 1 76 ? -1.696 -0.515 5.326 1.00 98.69 76 PRO A CA 1
ATOM 615 C C . PRO A 1 76 ? -1.716 -1.318 4.024 1.00 98.69 76 PRO A C 1
ATOM 617 O O . PRO A 1 76 ? -1.321 -2.489 3.995 1.00 98.69 76 PRO A O 1
ATOM 620 N N . PHE A 1 77 ? -2.121 -0.676 2.931 1.00 98.81 77 PHE A N 1
ATOM 621 C CA . PHE A 1 77 ? -2.017 -1.212 1.574 1.00 98.81 77 PHE A CA 1
ATOM 622 C C . PHE A 1 77 ? -1.040 -0.376 0.746 1.00 98.81 77 PHE A C 1
ATOM 624 O O . PHE A 1 77 ? -1.099 0.853 0.748 1.00 98.81 77 PHE A O 1
ATOM 631 N N . LEU A 1 78 ? -0.159 -1.029 -0.013 1.00 98.62 78 LEU A N 1
ATOM 632 C CA . LEU A 1 78 ? 0.728 -0.327 -0.940 1.00 98.62 78 LEU A CA 1
ATOM 633 C C . LEU A 1 78 ? -0.013 -0.047 -2.251 1.00 98.62 78 LEU A C 1
ATOM 635 O O . LEU A 1 78 ? -0.386 -0.975 -2.970 1.00 98.62 78 LEU A O 1
ATOM 639 N N . TRP A 1 79 ? -0.167 1.229 -2.609 1.00 97.62 79 TRP A N 1
ATOM 640 C CA . TRP A 1 79 ? -0.540 1.601 -3.970 1.00 97.62 79 TRP A CA 1
ATOM 641 C C . TRP A 1 79 ? 0.678 1.433 -4.881 1.00 97.62 79 TRP A C 1
ATOM 643 O O . TRP A 1 79 ? 1.640 2.195 -4.808 1.00 97.62 79 TRP A O 1
ATOM 653 N N . ILE A 1 80 ? 0.652 0.428 -5.746 1.00 97.06 80 ILE A N 1
ATOM 654 C CA . ILE A 1 80 ? 1.752 0.084 -6.644 1.00 97.06 80 ILE A CA 1
ATOM 655 C C . ILE A 1 80 ? 1.365 0.326 -8.105 1.00 97.06 80 ILE A C 1
ATOM 657 O O . ILE A 1 80 ? 0.202 0.203 -8.489 1.00 97.06 80 ILE A O 1
ATOM 661 N N . ASP A 1 81 ? 2.358 0.683 -8.915 1.00 96.50 81 ASP A N 1
ATOM 662 C CA . ASP A 1 81 ? 2.273 0.535 -10.363 1.00 96.50 81 ASP A CA 1
ATOM 663 C C . ASP A 1 81 ? 2.878 -0.831 -10.737 1.00 96.50 81 ASP A C 1
ATOM 665 O O . ASP A 1 81 ? 4.088 -1.026 -10.571 1.00 96.50 81 ASP A O 1
ATOM 669 N N . PRO A 1 82 ? 2.055 -1.800 -11.172 1.00 97.19 82 PRO A N 1
ATOM 670 C CA . PRO A 1 82 ? 2.496 -3.166 -11.407 1.00 97.19 82 PRO A CA 1
ATOM 671 C C . PRO A 1 82 ? 3.301 -3.331 -12.701 1.00 97.19 82 PRO A C 1
ATOM 673 O O . PRO A 1 82 ? 3.844 -4.413 -12.910 1.00 97.19 82 PRO A O 1
ATOM 676 N N . THR A 1 83 ? 3.393 -2.306 -13.558 1.00 96.06 83 THR A N 1
ATOM 677 C CA . THR A 1 83 ? 4.169 -2.374 -14.807 1.00 96.06 83 THR A CA 1
ATOM 678 C C . THR A 1 83 ? 5.606 -1.888 -14.639 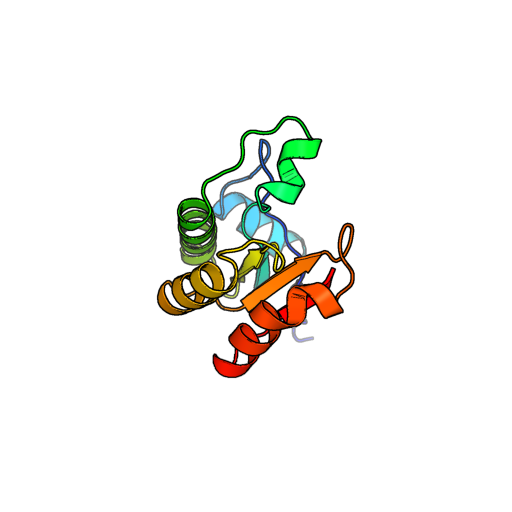1.00 96.06 83 THR A C 1
ATOM 680 O O . THR A 1 83 ? 6.388 -1.931 -15.589 1.00 96.06 83 THR A O 1
ATOM 683 N N . LEU A 1 84 ? 5.980 -1.392 -13.454 1.00 95.50 84 LEU A N 1
ATOM 684 C CA . LEU A 1 84 ? 7.354 -0.977 -13.191 1.00 95.50 84 LEU A CA 1
ATOM 685 C C . LEU A 1 84 ? 8.310 -2.184 -13.222 1.00 95.50 84 LEU A C 1
ATOM 687 O O . LEU A 1 84 ? 7.965 -3.243 -12.691 1.00 95.50 84 LEU A O 1
ATOM 691 N N . PRO A 1 85 ? 9.545 -2.032 -13.747 1.00 95.56 85 PRO A N 1
ATOM 692 C CA . PRO A 1 85 ? 10.512 -3.132 -13.830 1.00 95.56 85 PRO A CA 1
ATOM 693 C C . PRO A 1 85 ? 10.811 -3.814 -12.489 1.00 95.56 85 PRO A C 1
ATOM 695 O O . PRO A 1 85 ? 11.114 -5.002 -12.450 1.00 95.56 85 PRO A O 1
ATOM 698 N N . ASN A 1 86 ? 10.702 -3.074 -11.384 1.00 96.81 86 ASN A N 1
ATOM 699 C CA . ASN A 1 86 ? 10.934 -3.568 -10.030 1.00 96.81 86 ASN A CA 1
ATOM 700 C C . ASN A 1 86 ? 9.637 -3.851 -9.245 1.00 96.81 86 ASN A C 1
ATOM 702 O O . ASN A 1 86 ? 9.673 -3.932 -8.020 1.00 96.81 86 ASN A O 1
ATOM 706 N N . ALA A 1 87 ? 8.479 -3.995 -9.900 1.00 97.81 87 ALA A N 1
ATOM 707 C CA . ALA A 1 87 ? 7.205 -4.208 -9.204 1.00 97.81 87 ALA A CA 1
ATOM 708 C C . ALA A 1 87 ? 7.206 -5.472 -8.320 1.00 97.81 87 ALA A C 1
ATOM 710 O O . ALA A 1 87 ? 6.693 -5.442 -7.204 1.00 97.81 87 ALA A O 1
ATOM 711 N N . VAL A 1 88 ? 7.830 -6.563 -8.780 1.00 98.56 88 VAL A N 1
ATOM 712 C CA . VAL A 1 88 ? 7.977 -7.810 -8.003 1.00 98.56 88 VAL A CA 1
ATOM 713 C C . VAL A 1 88 ? 8.802 -7.584 -6.731 1.00 98.56 88 VAL A C 1
ATOM 715 O O . VAL A 1 88 ? 8.380 -8.000 -5.655 1.00 98.56 88 VAL A O 1
ATOM 718 N N . GLU A 1 89 ? 9.922 -6.860 -6.832 1.00 98.56 89 GLU A N 1
ATOM 719 C CA . GLU A 1 89 ? 10.758 -6.492 -5.678 1.00 98.56 89 GLU A CA 1
ATOM 720 C C . GLU A 1 89 ? 9.957 -5.659 -4.667 1.00 98.56 89 GLU A C 1
ATOM 722 O O . GLU A 1 89 ? 9.999 -5.914 -3.462 1.00 98.56 89 GLU A O 1
ATOM 727 N N . GLN A 1 90 ? 9.179 -4.685 -5.152 1.00 98.44 90 GLN A N 1
ATOM 728 C CA . GLN A 1 90 ? 8.330 -3.858 -4.294 1.00 98.44 90 GLN A CA 1
ATOM 729 C C . GLN A 1 90 ? 7.287 -4.699 -3.547 1.00 98.44 90 GLN A C 1
ATOM 731 O O . GLN A 1 90 ? 7.049 -4.449 -2.367 1.00 98.44 90 GLN A O 1
ATOM 736 N N . VAL A 1 91 ? 6.688 -5.699 -4.204 1.00 98.75 91 VAL A N 1
ATOM 737 C CA . VAL A 1 91 ? 5.716 -6.618 -3.589 1.00 98.75 91 VAL A CA 1
ATOM 738 C C . VAL A 1 91 ? 6.354 -7.435 -2.463 1.00 98.75 91 VAL A C 1
ATOM 740 O O . VAL A 1 91 ? 5.817 -7.473 -1.354 1.00 98.75 91 VAL A O 1
ATOM 743 N N . GLU A 1 92 ? 7.509 -8.053 -2.714 1.00 98.69 92 GLU A N 1
ATOM 744 C CA . GLU A 1 92 ? 8.222 -8.859 -1.714 1.00 98.69 92 GLU A CA 1
ATOM 745 C C . GLU A 1 92 ? 8.664 -8.018 -0.517 1.00 98.69 92 GLU A C 1
ATOM 747 O O . GLU A 1 92 ? 8.422 -8.383 0.636 1.00 98.69 92 GLU A O 1
ATOM 752 N N . TYR A 1 93 ? 9.265 -6.858 -0.786 1.00 98.75 93 TYR A N 1
ATOM 753 C CA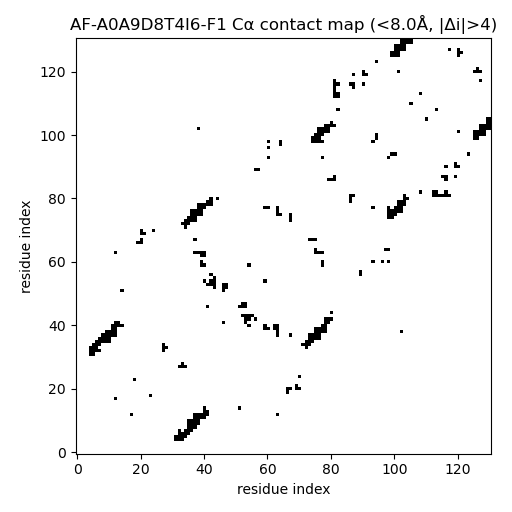 . TYR A 1 93 ? 9.685 -5.937 0.261 1.00 98.75 93 TYR A CA 1
ATOM 754 C C . TYR A 1 93 ? 8.499 -5.474 1.110 1.00 98.75 93 TYR A C 1
ATOM 756 O O . TYR A 1 93 ? 8.563 -5.524 2.336 1.00 98.75 93 TYR A O 1
ATOM 764 N N . ALA A 1 94 ? 7.402 -5.055 0.472 1.00 98.69 94 ALA A N 1
ATOM 765 C CA . ALA A 1 94 ? 6.203 -4.580 1.152 1.00 98.69 94 ALA A CA 1
ATOM 766 C C . ALA A 1 94 ? 5.619 -5.643 2.092 1.00 98.69 94 ALA A C 1
ATOM 768 O O . ALA A 1 94 ? 5.327 -5.337 3.251 1.00 98.69 94 ALA A O 1
ATOM 769 N N . LYS A 1 95 ? 5.496 -6.894 1.625 1.00 98.56 95 LYS A N 1
ATOM 770 C CA . LYS A 1 95 ? 5.047 -8.023 2.453 1.00 98.56 95 LYS A CA 1
ATOM 771 C C . LYS A 1 95 ? 5.938 -8.195 3.681 1.00 98.56 95 LYS A C 1
ATOM 773 O O . LYS A 1 95 ? 5.423 -8.242 4.797 1.00 98.56 95 LYS A O 1
ATOM 778 N N . ASN A 1 96 ? 7.254 -8.248 3.480 1.00 98.56 96 ASN A N 1
ATOM 779 C CA . ASN A 1 96 ? 8.224 -8.441 4.561 1.00 98.56 96 ASN A CA 1
ATOM 780 C C . ASN A 1 96 ? 8.230 -7.275 5.562 1.00 98.56 96 ASN A C 1
ATOM 782 O O . ASN A 1 96 ? 8.463 -7.488 6.748 1.00 98.56 96 ASN A O 1
ATOM 786 N N . ALA A 1 97 ? 7.934 -6.058 5.102 1.00 98.56 97 ALA A N 1
ATOM 787 C CA . ALA A 1 97 ? 7.824 -4.870 5.944 1.00 98.56 97 ALA A CA 1
ATOM 788 C C . ALA A 1 97 ? 6.500 -4.785 6.732 1.00 98.56 97 ALA A C 1
ATOM 790 O O . ALA A 1 97 ? 6.389 -3.971 7.643 1.00 98.56 97 ALA A O 1
ATOM 791 N N . GLY A 1 98 ? 5.499 -5.614 6.412 1.00 98.56 98 GLY A N 1
ATOM 792 C CA . GLY A 1 98 ? 4.230 -5.682 7.145 1.00 98.56 98 GLY A CA 1
ATOM 793 C C . GLY A 1 98 ? 3.019 -5.065 6.440 1.00 98.56 98 GLY A C 1
ATOM 794 O O . GLY A 1 98 ? 1.956 -4.968 7.060 1.00 98.56 98 GLY A O 1
ATOM 795 N N . ILE A 1 99 ? 3.136 -4.691 5.158 1.00 98.75 99 ILE A N 1
ATOM 796 C CA . ILE A 1 99 ? 1.978 -4.330 4.324 1.00 98.75 99 ILE A CA 1
ATOM 797 C C . ILE A 1 99 ? 0.975 -5.489 4.311 1.00 98.75 99 ILE A C 1
ATOM 799 O O . ILE A 1 99 ? 1.361 -6.660 4.341 1.00 98.75 99 ILE A O 1
ATOM 803 N N . LYS A 1 100 ? -0.320 -5.159 4.284 1.00 98.62 100 LYS A N 1
ATOM 804 C CA . LYS A 1 100 ? -1.432 -6.121 4.358 1.00 98.62 100 LYS A CA 1
ATOM 805 C C . LYS A 1 100 ? -2.135 -6.364 3.028 1.00 98.62 100 LYS A C 1
ATOM 807 O O . LYS A 1 100 ? -2.932 -7.287 2.944 1.00 98.62 100 LYS A O 1
ATOM 812 N N . GLY A 1 101 ? -1.800 -5.599 1.994 1.00 98.69 101 GLY A N 1
ATOM 813 C CA . GLY A 1 101 ? -2.305 -5.798 0.641 1.00 98.69 101 GLY A CA 1
ATOM 814 C C . GLY A 1 101 ? -1.831 -4.731 -0.330 1.00 98.69 101 GLY A C 1
ATOM 815 O O . GLY A 1 101 ? -1.013 -3.870 0.003 1.00 98.69 101 GLY A O 1
ATOM 816 N N . PHE A 1 102 ? -2.356 -4.788 -1.546 1.00 98.69 102 PHE A N 1
ATOM 817 C CA . PHE A 1 102 ? -1.960 -3.903 -2.631 1.00 98.69 102 PHE A CA 1
ATOM 818 C C . PHE A 1 102 ? -3.166 -3.225 -3.268 1.00 98.69 102 PHE A C 1
ATOM 820 O O . PHE A 1 102 ? -4.259 -3.782 -3.335 1.00 98.69 102 PHE A O 1
ATOM 827 N N . LYS A 1 103 ? -2.945 -2.011 -3.766 1.00 98.12 103 LYS A N 1
ATOM 828 C CA . LYS A 1 103 ? -3.888 -1.245 -4.580 1.00 98.12 103 LYS A CA 1
ATOM 829 C C . LYS A 1 103 ? -3.248 -0.941 -5.923 1.00 98.12 103 LYS A C 1
ATOM 831 O O . LYS A 1 103 ? -2.088 -0.535 -5.979 1.00 98.12 103 LYS A O 1
ATOM 836 N N . VAL A 1 104 ? -4.011 -1.089 -6.996 1.00 97.50 104 VAL A N 1
ATOM 837 C CA . VAL A 1 104 ? -3.578 -0.755 -8.358 1.00 97.50 104 VAL A CA 1
ATOM 838 C C . VAL A 1 104 ? -4.645 0.062 -9.068 1.00 97.50 104 VAL A C 1
ATOM 840 O O . VAL A 1 104 ? -5.824 -0.046 -8.745 1.00 97.50 104 VAL A O 1
ATOM 843 N N . ILE A 1 105 ? -4.233 0.892 -10.025 1.00 95.25 105 ILE A N 1
ATOM 844 C CA . ILE A 1 105 ? -5.141 1.627 -10.916 1.00 95.25 105 ILE A CA 1
ATOM 845 C C . ILE A 1 105 ? -4.725 1.314 -12.347 1.00 95.25 105 ILE A C 1
ATOM 847 O O . ILE A 1 105 ? -3.590 1.605 -12.723 1.00 95.25 105 ILE A O 1
ATOM 851 N N . CYS A 1 106 ? -5.630 0.740 -13.135 1.00 92.81 106 CYS A N 1
ATOM 852 C CA . CYS A 1 106 ? -5.373 0.357 -14.528 1.00 92.81 106 CYS A CA 1
ATOM 853 C C . CYS A 1 106 ? -5.768 1.489 -15.490 1.00 92.81 106 CYS A C 1
ATOM 855 O O . CYS A 1 106 ? -6.577 1.304 -16.391 1.00 92.81 106 CYS A O 1
ATOM 857 N N . ASN A 1 107 ? -5.256 2.702 -15.267 1.00 89.31 107 ASN A N 1
ATOM 858 C CA . ASN A 1 107 ? -5.610 3.880 -16.073 1.00 89.31 107 ASN A CA 1
ATOM 859 C C . ASN A 1 107 ? -4.622 4.177 -17.213 1.00 89.31 107 ASN A C 1
ATOM 861 O O . ASN A 1 107 ? -4.840 5.115 -17.979 1.00 89.31 107 ASN A O 1
ATOM 865 N N . ARG A 1 108 ? -3.513 3.434 -17.293 1.00 89.06 108 ARG A N 1
ATOM 866 C CA . ARG A 1 108 ? -2.428 3.640 -18.275 1.00 89.06 108 ARG A CA 1
ATOM 867 C C . ARG A 1 108 ? -1.857 2.363 -18.869 1.00 89.06 108 ARG A C 1
ATOM 869 O O . ARG A 1 108 ? -0.958 2.433 -19.696 1.00 89.06 108 ARG A O 1
ATOM 876 N N . TYR A 1 109 ? -2.365 1.231 -18.418 1.00 92.75 109 TYR A N 1
ATOM 877 C CA . TYR A 1 109 ? -1.987 -0.098 -18.854 1.00 92.75 109 TYR A CA 1
ATOM 878 C C . TYR A 1 109 ? -3.224 -0.985 -18.728 1.00 92.75 109 TYR A C 1
ATOM 880 O O . TYR A 1 109 ? -4.119 -0.724 -17.915 1.00 92.75 109 TYR A O 1
ATOM 888 N N . MET A 1 110 ? -3.281 -2.030 -19.536 1.00 95.12 110 MET A N 1
ATOM 889 C CA . MET A 1 110 ? -4.287 -3.073 -19.433 1.00 95.12 110 MET A CA 1
ATOM 890 C C . MET A 1 110 ? -3.960 -3.993 -18.253 1.00 95.12 110 MET A C 1
ATOM 892 O O . MET A 1 110 ? -2.792 -4.331 -18.071 1.00 95.12 110 MET A O 1
ATOM 896 N N . PRO A 1 111 ? -4.948 -4.516 -17.502 1.00 94.50 111 PRO A N 1
ATOM 897 C CA . PRO A 1 111 ? -4.688 -5.410 -16.366 1.00 94.50 111 PRO A CA 1
ATOM 898 C C . PRO A 1 111 ? -3.751 -6.591 -16.680 1.00 94.50 111 PRO A C 1
ATOM 900 O O . PRO A 1 111 ? -2.984 -7.023 -15.823 1.00 94.50 111 PRO A O 1
ATOM 903 N N . VAL A 1 112 ? -3.764 -7.090 -17.923 1.00 97.06 112 VAL A N 1
ATOM 904 C CA . VAL A 1 112 ? -2.870 -8.165 -18.388 1.00 97.06 112 VAL A CA 1
ATOM 905 C C . VAL A 1 112 ? -1.380 -7.809 -18.260 1.00 97.06 112 VAL A C 1
ATOM 907 O O . VAL A 1 112 ? -0.559 -8.683 -17.992 1.00 97.06 112 VAL A O 1
ATOM 910 N N . GLU A 1 113 ? -1.024 -6.532 -18.391 1.00 97.25 113 GLU A N 1
ATOM 911 C CA . GLU A 1 113 ? 0.356 -6.040 -18.314 1.00 97.25 113 GLU A CA 1
ATOM 912 C C . GLU A 1 113 ? 0.903 -6.077 -16.875 1.00 97.25 113 GLU A C 1
ATOM 914 O O . GLU A 1 113 ? 2.109 -6.180 -16.675 1.00 97.25 113 GLU A O 1
ATOM 919 N N . GLY A 1 114 ? 0.025 -6.070 -15.864 1.00 97.44 114 GLY A N 1
ATOM 920 C CA . GLY A 1 114 ? 0.391 -6.185 -14.448 1.00 97.44 114 GLY A CA 1
ATOM 921 C C . GLY A 1 114 ? 0.486 -7.623 -13.923 1.00 97.44 114 GLY A C 1
ATOM 922 O O . GLY A 1 114 ? 0.831 -7.826 -12.756 1.00 97.44 114 GLY A O 1
ATOM 923 N N . LEU A 1 115 ? 0.194 -8.636 -14.753 1.00 97.75 115 LEU A N 1
ATOM 924 C CA . LEU A 1 115 ? 0.035 -10.028 -14.304 1.00 97.75 115 LEU A CA 1
ATOM 925 C C . LEU A 1 115 ? 1.251 -10.594 -13.570 1.00 97.75 115 LEU A C 1
ATOM 927 O O . LEU A 1 115 ? 1.074 -11.396 -12.656 1.00 97.75 115 LEU A O 1
ATOM 931 N N . THR A 1 116 ? 2.469 -10.197 -13.942 1.00 98.31 116 THR A N 1
ATOM 932 C CA . THR A 1 116 ? 3.687 -10.647 -13.253 1.00 98.31 116 THR A CA 1
ATOM 933 C C . THR A 1 116 ? 3.667 -10.242 -11.778 1.00 98.31 116 THR A C 1
ATOM 935 O O . THR A 1 116 ? 3.879 -11.082 -10.906 1.00 98.31 116 THR A O 1
ATOM 938 N N . ALA A 1 117 ? 3.333 -8.984 -11.479 1.00 98.38 117 ALA A N 1
ATOM 939 C CA . ALA A 1 117 ? 3.215 -8.509 -10.104 1.00 98.38 117 ALA A CA 1
ATOM 940 C C . ALA A 1 117 ? 1.995 -9.119 -9.395 1.00 98.38 117 ALA A C 1
ATOM 942 O O . ALA A 1 117 ? 2.095 -9.508 -8.235 1.00 98.38 117 ALA A O 1
ATOM 943 N N . TYR A 1 118 ? 0.858 -9.263 -10.084 1.00 98.56 118 TYR A N 1
ATOM 944 C CA . TYR A 1 118 ? -0.363 -9.822 -9.485 1.00 98.56 118 TYR A CA 1
ATOM 945 C C . TYR A 1 118 ? -0.195 -11.286 -9.082 1.00 98.56 118 TYR A C 1
ATOM 947 O O . TYR A 1 118 ? -0.616 -11.675 -7.996 1.00 98.56 118 TYR A O 1
ATOM 955 N N . ARG A 1 119 ? 0.471 -12.090 -9.922 1.00 98.62 119 ARG A N 1
ATOM 956 C CA . ARG A 1 119 ? 0.836 -13.472 -9.582 1.00 98.62 119 ARG A CA 1
ATOM 957 C C . ARG A 1 119 ? 1.703 -13.509 -8.337 1.00 98.62 119 ARG A C 1
ATOM 959 O O . ARG A 1 119 ? 1.413 -14.286 -7.439 1.00 98.62 119 ARG A O 1
ATOM 966 N N . LYS A 1 120 ? 2.686 -12.611 -8.236 1.00 98.75 120 LYS A N 1
ATOM 967 C CA . LYS A 1 120 ? 3.522 -12.528 -7.041 1.00 98.75 120 LYS A CA 1
ATOM 968 C C . LYS A 1 120 ? 2.723 -12.190 -5.779 1.00 98.75 120 LYS A C 1
ATOM 970 O O . LYS A 1 120 ? 2.972 -12.764 -4.726 1.00 98.75 120 LYS A O 1
ATOM 975 N N . MET A 1 121 ? 1.756 -11.276 -5.870 1.00 98.62 121 MET A N 1
ATOM 976 C CA . MET A 1 121 ? 0.866 -10.958 -4.745 1.00 98.62 121 MET A CA 1
ATOM 977 C C . MET A 1 121 ? 0.031 -12.179 -4.339 1.00 98.62 121 MET A C 1
ATOM 979 O O . MET A 1 121 ? -0.071 -12.474 -3.152 1.00 98.62 121 MET A O 1
ATOM 983 N N . ALA A 1 122 ? -0.499 -12.922 -5.315 1.00 98.50 122 ALA A N 1
ATOM 984 C CA . ALA A 1 122 ? -1.253 -14.148 -5.065 1.00 98.50 122 ALA A CA 1
ATOM 985 C C . ALA A 1 122 ? -0.386 -15.255 -4.432 1.00 98.50 122 ALA A C 1
ATOM 987 O O . ALA A 1 122 ? -0.816 -15.885 -3.473 1.00 98.50 122 ALA A O 1
ATOM 988 N N . GLU A 1 123 ? 0.849 -15.454 -4.906 1.00 98.69 123 GLU A N 1
ATOM 989 C CA . GLU A 1 123 ? 1.820 -16.401 -4.325 1.00 98.69 123 GLU A CA 1
ATOM 990 C C . GLU A 1 123 ? 2.132 -16.103 -2.851 1.00 98.69 123 GLU A C 1
ATOM 992 O O . GLU A 1 123 ? 2.394 -17.017 -2.074 1.00 98.69 123 GLU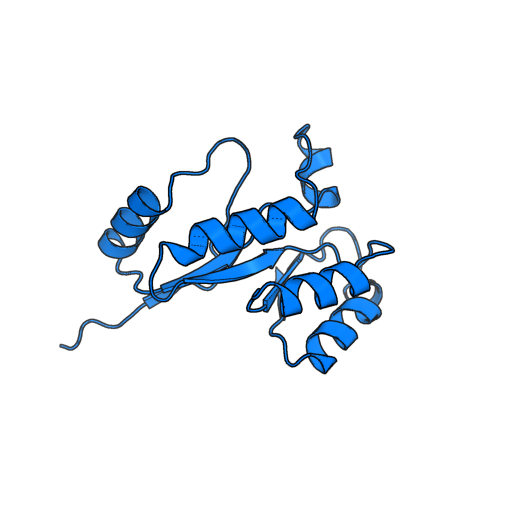 A O 1
ATOM 997 N N . LEU A 1 124 ? 2.110 -14.824 -2.464 1.00 98.38 124 LEU A N 1
ATOM 998 C CA . LEU A 1 124 ? 2.365 -14.369 -1.094 1.00 98.38 124 LEU A CA 1
ATOM 999 C C . LEU A 1 124 ? 1.099 -14.296 -0.223 1.00 98.38 124 LEU A C 1
ATOM 1001 O O . LEU A 1 124 ? 1.173 -13.771 0.896 1.00 98.38 124 LEU A O 1
ATOM 1005 N N . ASP A 1 125 ? -0.033 -14.790 -0.736 1.00 98.31 125 ASP A N 1
ATOM 1006 C CA . ASP A 1 125 ? -1.355 -14.733 -0.106 1.00 98.31 125 ASP A CA 1
ATOM 1007 C C . ASP A 1 125 ? -1.733 -13.299 0.302 1.00 98.31 125 ASP A C 1
ATOM 1009 O O . ASP A 1 125 ? -2.029 -12.990 1.458 1.00 98.31 125 ASP A O 1
ATOM 1013 N N . MET A 1 126 ? -1.602 -12.372 -0.654 1.00 98.50 126 MET A N 1
ATOM 1014 C CA . MET A 1 126 ? -1.843 -10.947 -0.439 1.00 98.50 126 MET A CA 1
ATOM 1015 C C . MET A 1 126 ? -3.060 -10.450 -1.220 1.00 98.50 126 MET A C 1
ATOM 1017 O O . MET A 1 126 ? -3.116 -10.630 -2.439 1.00 98.50 126 MET A O 1
ATOM 1021 N N . PRO A 1 127 ? -4.004 -9.751 -0.562 1.00 98.25 127 PRO A N 1
ATOM 1022 C CA . PRO A 1 127 ? -5.146 -9.164 -1.241 1.00 98.25 127 PRO A CA 1
ATOM 1023 C C . PRO A 1 127 ? -4.710 -8.040 -2.187 1.00 98.25 127 PRO A C 1
ATOM 1025 O O . PRO A 1 127 ? -3.807 -7.251 -1.891 1.00 98.25 127 PRO A O 1
ATOM 1028 N N . LEU A 1 128 ? -5.406 -7.954 -3.319 1.00 97.94 128 LEU A N 1
ATOM 1029 C CA . LEU A 1 128 ? -5.217 -6.944 -4.353 1.00 97.94 128 LEU A CA 1
ATOM 1030 C C . LEU A 1 128 ? -6.547 -6.240 -4.631 1.00 97.94 128 LEU A C 1
ATOM 1032 O O . LEU A 1 128 ? -7.529 -6.877 -5.006 1.00 97.94 128 LEU A O 1
ATOM 1036 N N . LEU A 1 129 ? -6.562 -4.919 -4.478 1.00 98.00 129 LEU A N 1
ATOM 1037 C CA . LEU A 1 129 ? -7.709 -4.064 -4.751 1.00 98.00 129 LEU A CA 1
ATOM 1038 C C . LEU A 1 129 ? -7.478 -3.289 -6.057 1.00 98.00 129 LEU A C 1
ATOM 1040 O O . LEU A 1 129 ? -6.535 -2.504 -6.172 1.00 98.00 129 LEU A O 1
ATOM 1044 N N . PHE A 1 130 ? -8.367 -3.468 -7.032 1.00 96.12 130 PHE A N 1
ATOM 1045 C CA . PHE A 1 130 ? -8.376 -2.686 -8.272 1.00 96.12 130 PHE A CA 1
ATOM 1046 C C . PHE A 1 130 ? -9.175 -1.390 -8.075 1.00 96.12 130 PHE A C 1
ATOM 1048 O O . PHE A 1 130 ? -10.254 -1.401 -7.485 1.00 96.12 130 PHE A O 1
ATOM 1055 N N . HIS A 1 131 ? -8.615 -0.251 -8.491 1.00 93.50 131 HIS A N 1
ATOM 1056 C CA . HIS A 1 131 ? -9.362 0.991 -8.721 1.00 93.50 131 HIS A CA 1
ATOM 1057 C C . HIS A 1 131 ? -9.825 1.042 -10.166 1.00 93.50 131 HIS A C 1
ATOM 1059 O O . HIS A 1 131 ? -8.945 0.859 -11.042 1.00 93.50 131 HIS A O 1
#

Radius of gyration: 15.02 Å; Cα contacts (8 Å, |Δi|>4): 207; chains: 1; bounding box: 40×35×38 Å

Solvent-accessible surface area (backbone atoms only — not comparable to full-atom values): 7404 Å² total; per-residue (Å²): 131,83,83,75,81,34,66,46,78,80,40,78,44,49,88,99,70,65,74,54,54,70,60,48,51,52,52,32,51,76,71,49,36,60,29,30,30,38,32,16,46,62,36,47,80,69,32,54,82,70,79,41,87,59,65,55,71,69,56,29,51,53,50,27,47,63,45,28,74,76,40,76,66,36,41,29,20,46,34,47,57,43,72,46,96,57,26,56,59,51,52,56,51,36,50,76,73,63,44,65,29,37,33,38,66,63,84,88,52,59,72,77,67,25,43,72,28,51,50,52,35,53,76,67,75,36,56,74,44,82,96

Secondary structure (DSSP, 8-state):
-PPPPEEEEEEE--TT----HHHHHHHHHHTTEEEEEEEPSPPHHHHHTTT-PPPPHHHHHHHHHHHHTTSTTEEEEEE--TTSTTHHHHHHHHHHHT--EEEE--SSS-GGGGHHHHHHHHHTT--EEE-

Foldseek 3Di:
DPLDAAEEADAEDEPPDDDALVVVQVVCVVVRHQAYEYEFYAAPVVCVVVVDDDDDLVVSLVVQCVRCVVPPRYAYEYEDDLLDPCLLVSLVVSVVSRHQAYEYECPPHDVVSSVVNVVSCVVSVHDYHYD